Protein AF-R7Y0Q1-F1 (afdb_monomer_lite)

Foldseek 3Di:
DQEAADFDPPDDPPDPDDLVRGPQVQAQFKKKWKQPCVVDPPDGDIDIDDRDGSVVLVVVQVVCCVVCVPMRIYIGHDDDDPDDPVVVVVVVVVVVD

Radius of gyration: 15.54 Å; chains: 1; bounding box: 32×30×42 Å

Structure (mmCIF, N/CA/C/O backbone):
data_AF-R7Y0Q1-F1
#
_entry.id   AF-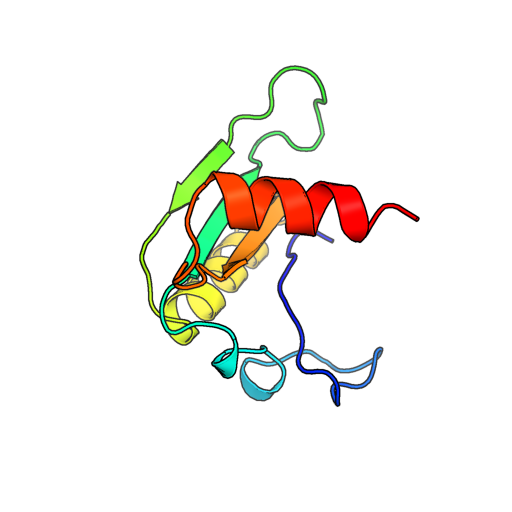R7Y0Q1-F1
#
loop_
_atom_site.group_PDB
_atom_site.id
_atom_site.type_symbol
_atom_site.label_atom_id
_atom_site.label_alt_id
_atom_site.label_comp_id
_atom_site.label_asym_id
_atom_site.label_entity_id
_atom_site.label_seq_id
_atom_site.pdbx_PDB_ins_code
_atom_site.Cartn_x
_atom_site.Cartn_y
_atom_site.Cartn_z
_atom_site.occupancy
_atom_site.B_iso_or_equiv
_atom_site.auth_seq_id
_atom_site.auth_comp_id
_atom_site.auth_asym_id
_atom_site.auth_atom_id
_atom_site.pdbx_PDB_model_num
ATOM 1 N N . MET A 1 1 ? 13.314 -7.763 -5.537 1.00 64.50 1 MET A N 1
ATOM 2 C CA . MET A 1 1 ? 11.887 -7.688 -5.891 1.00 64.50 1 MET A CA 1
ATOM 3 C C . MET A 1 1 ? 11.560 -6.215 -6.030 1.00 64.50 1 MET A C 1
ATOM 5 O O . MET A 1 1 ? 11.716 -5.517 -5.040 1.00 64.50 1 MET A O 1
ATOM 9 N N . PRO A 1 2 ? 11.234 -5.735 -7.236 1.00 86.50 2 PRO A N 1
ATOM 10 C CA . PRO A 1 2 ? 10.870 -4.336 -7.470 1.00 86.50 2 PRO A CA 1
ATOM 11 C C . PRO A 1 2 ? 9.443 -4.000 -7.019 1.00 86.50 2 PRO A C 1
ATOM 13 O O . PRO A 1 2 ? 9.082 -2.834 -6.973 1.00 86.50 2 PRO A O 1
ATOM 16 N N . LEU A 1 3 ? 8.633 -4.996 -6.658 1.00 91.19 3 LEU A N 1
ATOM 17 C CA . LEU A 1 3 ? 7.270 -4.808 -6.184 1.00 91.19 3 LEU A CA 1
ATOM 18 C C . LEU A 1 3 ? 7.039 -5.612 -4.895 1.00 91.19 3 LEU A C 1
ATOM 20 O O . LEU A 1 3 ? 7.434 -6.774 -4.808 1.00 91.19 3 LEU A O 1
ATOM 24 N N . ILE A 1 4 ? 6.433 -4.971 -3.894 1.00 92.81 4 ILE A N 1
ATOM 25 C CA . ILE A 1 4 ? 6.151 -5.501 -2.556 1.00 92.81 4 ILE A CA 1
ATOM 26 C C . ILE A 1 4 ? 4.682 -5.212 -2.234 1.00 92.81 4 ILE A C 1
ATOM 28 O O . ILE A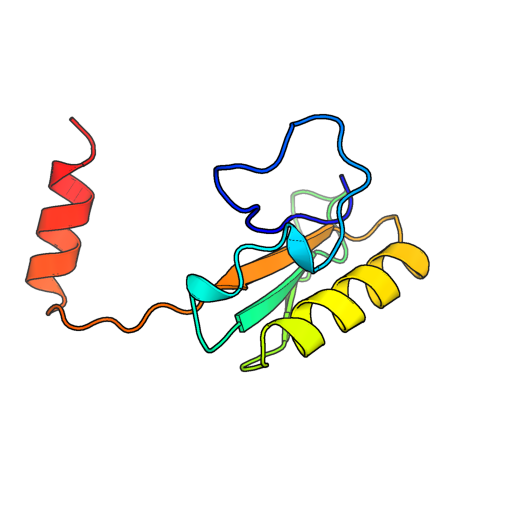 1 4 ? 4.240 -4.065 -2.308 1.00 92.81 4 ILE A O 1
ATOM 32 N N . TYR A 1 5 ? 3.909 -6.229 -1.864 1.00 92.81 5 TYR A N 1
ATOM 33 C CA . TYR A 1 5 ? 2.508 -6.065 -1.473 1.00 92.81 5 TYR A CA 1
ATOM 34 C C . TYR A 1 5 ? 2.036 -7.201 -0.552 1.00 92.81 5 TYR A C 1
ATOM 36 O O . TYR A 1 5 ? 2.611 -8.290 -0.589 1.00 92.81 5 TYR A O 1
ATOM 44 N N . PRO A 1 6 ? 0.994 -6.971 0.269 1.00 90.94 6 PRO A N 1
ATOM 45 C CA . PRO A 1 6 ? 0.344 -8.019 1.047 1.00 90.94 6 PRO A CA 1
ATOM 46 C C . PRO A 1 6 ? -0.303 -9.083 0.162 1.00 90.94 6 PRO A C 1
ATOM 48 O O . PRO A 1 6 ? -1.029 -8.760 -0.780 1.00 90.94 6 PRO A O 1
ATOM 51 N N . VAL A 1 7 ? -0.075 -10.344 0.510 1.00 90.06 7 VAL A N 1
ATOM 52 C CA . VAL A 1 7 ? -0.637 -11.516 -0.168 1.00 90.06 7 VAL A CA 1
ATOM 53 C C . VAL A 1 7 ? -1.625 -12.194 0.778 1.00 90.06 7 VAL A C 1
ATOM 55 O O . VAL A 1 7 ? -1.400 -12.209 1.990 1.00 90.06 7 VAL A O 1
ATOM 58 N N . ALA A 1 8 ? -2.720 -12.732 0.247 1.00 85.06 8 ALA A N 1
ATOM 59 C CA . ALA A 1 8 ? -3.700 -13.465 1.039 1.00 85.06 8 ALA A CA 1
ATOM 60 C C . ALA A 1 8 ? -3.062 -14.718 1.666 1.00 85.06 8 ALA A C 1
ATOM 62 O O . ALA A 1 8 ? -2.234 -15.370 1.028 1.00 85.06 8 ALA A O 1
ATOM 63 N N . GLU A 1 9 ? -3.468 -15.073 2.891 1.00 82.44 9 GLU A N 1
ATOM 64 C CA . GLU A 1 9 ? -2.848 -16.152 3.687 1.00 82.44 9 GLU A CA 1
ATOM 65 C C . GLU A 1 9 ? -2.844 -17.521 2.984 1.00 82.44 9 GLU A C 1
ATOM 67 O O . GLU A 1 9 ? -1.948 -18.332 3.209 1.00 82.44 9 GLU A O 1
ATOM 72 N N . ASP A 1 10 ? -3.826 -17.776 2.119 1.00 80.75 10 ASP A N 1
ATOM 73 C CA . ASP A 1 10 ? -3.972 -19.034 1.380 1.00 80.75 10 ASP A CA 1
ATOM 74 C C . ASP A 1 10 ? -3.229 -19.048 0.025 1.00 80.75 10 ASP A C 1
ATOM 76 O O . ASP A 1 10 ? -3.342 -20.018 -0.734 1.00 80.75 10 ASP A O 1
ATOM 80 N N . THR A 1 11 ? -2.470 -17.996 -0.300 1.00 78.94 11 THR A N 1
ATOM 81 C CA . THR A 1 11 ? -1.733 -17.902 -1.569 1.00 78.94 11 THR A CA 1
ATOM 82 C C . THR A 1 11 ? -0.481 -18.784 -1.528 1.00 78.94 11 THR A C 1
ATOM 84 O O . THR A 1 11 ? 0.354 -18.616 -0.639 1.00 78.94 11 THR A O 1
ATOM 87 N N . PRO A 1 12 ? -0.293 -19.720 -2.476 1.00 78.19 12 PRO A N 1
ATOM 88 C CA . PRO A 1 12 ? 0.915 -20.536 -2.525 1.00 78.19 12 PRO A CA 1
ATOM 89 C C . PRO A 1 12 ? 2.145 -19.718 -2.957 1.00 78.19 12 PRO A C 1
ATOM 91 O O . PRO A 1 12 ? 2.068 -18.931 -3.895 1.00 78.19 12 PRO A O 1
ATOM 94 N N . ASP A 1 13 ? 3.299 -19.984 -2.333 1.00 71.75 13 ASP A N 1
ATOM 95 C CA . ASP A 1 13 ? 4.556 -19.226 -2.515 1.00 71.75 13 ASP A CA 1
ATOM 96 C C . ASP A 1 13 ? 5.073 -19.139 -3.971 1.00 71.75 13 ASP A C 1
ATOM 98 O O . ASP A 1 13 ? 5.768 -18.188 -4.321 1.00 71.75 13 ASP A O 1
ATOM 102 N N . ASP A 1 14 ? 4.758 -20.125 -4.821 1.00 64.94 14 ASP A N 1
ATOM 103 C CA . ASP A 1 14 ? 5.206 -20.213 -6.225 1.00 64.94 14 ASP A CA 1
ATOM 104 C C . ASP A 1 14 ? 4.111 -19.805 -7.243 1.00 64.94 14 ASP A C 1
ATOM 106 O O . ASP A 1 14 ? 4.172 -20.191 -8.415 1.00 64.94 14 ASP A O 1
ATOM 110 N N . ALA A 1 15 ? 3.060 -19.097 -6.817 1.00 69.94 15 ALA A N 1
ATOM 111 C CA . ALA A 1 15 ? 2.015 -18.625 -7.726 1.00 69.94 15 ALA A CA 1
ATOM 112 C C . ALA A 1 15 ? 2.521 -17.505 -8.652 1.00 69.94 15 ALA A C 1
ATOM 114 O O . ALA A 1 15 ? 3.238 -16.603 -8.223 1.00 69.94 15 ALA A O 1
ATOM 115 N N . ASP A 1 16 ? 2.081 -17.517 -9.917 1.00 80.44 16 ASP A N 1
ATOM 116 C CA . ASP A 1 16 ? 2.073 -16.298 -10.732 1.00 80.44 16 ASP A CA 1
ATOM 117 C C . ASP A 1 16 ? 1.019 -15.366 -10.123 1.00 80.44 16 ASP A C 1
ATOM 119 O O . ASP A 1 16 ? -0.175 -15.539 -10.372 1.00 80.44 16 ASP A O 1
ATOM 123 N N . THR A 1 17 ? 1.450 -14.438 -9.271 1.00 80.62 17 THR A N 1
ATOM 124 C CA . THR A 1 17 ? 0.529 -13.656 -8.447 1.00 80.62 17 THR A CA 1
ATOM 125 C C . THR A 1 17 ? -0.387 -12.770 -9.284 1.00 80.62 17 THR A C 1
ATOM 127 O O . THR A 1 17 ? 0.042 -12.050 -10.190 1.00 80.62 17 THR A O 1
ATOM 130 N N . THR A 1 18 ? -1.669 -12.789 -8.944 1.00 90.19 18 THR A N 1
ATOM 131 C CA . THR A 1 18 ? -2.724 -11.985 -9.557 1.00 90.19 18 THR A CA 1
ATOM 132 C C . THR A 1 18 ? -3.419 -11.123 -8.508 1.00 90.19 18 THR A C 1
ATOM 134 O O . THR A 1 18 ? -3.176 -11.253 -7.312 1.00 90.19 18 THR A O 1
ATOM 137 N N . PHE A 1 19 ? -4.334 -10.251 -8.943 1.00 92.12 19 PHE A N 1
ATOM 138 C CA . PHE A 1 19 ? -5.140 -9.483 -7.994 1.00 92.12 19 PHE A CA 1
ATOM 139 C C . PHE A 1 19 ? -6.003 -10.377 -7.085 1.00 92.12 19 PHE A C 1
ATOM 141 O O . PHE A 1 19 ? -6.349 -9.956 -5.993 1.00 92.12 19 PHE A O 1
ATOM 148 N N . GLU A 1 20 ? -6.339 -11.606 -7.495 1.00 90.50 20 GLU A N 1
ATOM 149 C CA . GLU A 1 20 ? -7.103 -12.541 -6.651 1.00 90.50 20 GLU A CA 1
ATOM 150 C C . GLU A 1 20 ? -6.302 -13.015 -5.427 1.00 90.50 20 GLU A C 1
ATOM 152 O O . GLU A 1 20 ? -6.888 -13.415 -4.425 1.00 90.50 20 GLU A O 1
ATOM 157 N N . ASP A 1 21 ? -4.974 -12.936 -5.506 1.00 89.81 21 ASP A N 1
ATOM 158 C CA . ASP A 1 21 ? -4.043 -13.283 -4.433 1.00 89.81 21 ASP A CA 1
ATOM 159 C C . ASP A 1 21 ? -3.696 -12.065 -3.555 1.00 89.81 21 ASP A C 1
ATOM 161 O O . ASP A 1 21 ? -3.062 -12.191 -2.506 1.00 89.81 21 ASP A O 1
ATOM 165 N N . PHE A 1 22 ? -4.090 -10.861 -3.976 1.00 92.31 22 PHE A N 1
ATOM 166 C CA . PHE A 1 22 ? -3.892 -9.638 -3.209 1.00 92.31 22 PHE A CA 1
ATOM 167 C C . PHE A 1 22 ? -4.860 -9.602 -2.025 1.00 92.31 22 PHE A C 1
ATOM 169 O O . PHE A 1 22 ? -6.059 -9.809 -2.198 1.00 92.31 22 PHE A O 1
ATOM 176 N N . ALA A 1 23 ? -4.355 -9.296 -0.827 1.00 93.38 23 ALA A N 1
ATOM 177 C CA . ALA A 1 23 ? -5.169 -9.215 0.390 1.00 93.38 23 ALA A CA 1
ATOM 178 C C . ALA A 1 23 ? -6.018 -7.924 0.436 1.00 93.38 23 ALA A C 1
ATOM 180 O O . ALA A 1 23 ? -5.849 -7.069 1.309 1.00 93.38 23 ALA A O 1
ATOM 181 N N . ASP A 1 24 ? -6.902 -7.736 -0.547 1.00 92.62 24 ASP A N 1
ATOM 182 C CA . ASP A 1 24 ? -7.696 -6.519 -0.732 1.00 92.62 24 ASP A CA 1
ATOM 183 C C . ASP A 1 24 ? -8.703 -6.271 0.403 1.00 92.62 24 ASP A C 1
ATOM 185 O O . ASP A 1 24 ? -9.115 -5.134 0.644 1.00 92.62 24 ASP A O 1
ATOM 189 N N . ASP A 1 25 ? -9.054 -7.319 1.144 1.00 91.88 25 ASP A N 1
ATOM 190 C CA . ASP A 1 25 ? -9.958 -7.283 2.286 1.00 91.88 25 ASP A CA 1
ATOM 191 C C . ASP A 1 25 ? -9.349 -6.610 3.527 1.00 91.88 25 ASP A C 1
ATOM 193 O O . ASP A 1 25 ? -10.093 -6.093 4.367 1.00 91.88 25 ASP A O 1
ATOM 197 N N . TRP A 1 26 ? -8.015 -6.534 3.622 1.00 91.62 26 TRP A N 1
ATOM 198 C CA . TRP A 1 26 ? -7.317 -5.920 4.758 1.00 91.62 26 TRP A CA 1
ATOM 199 C C . TRP A 1 26 ? -7.628 -4.433 4.907 1.00 91.62 26 TRP A C 1
ATOM 201 O O . TRP A 1 26 ? -7.658 -3.900 6.019 1.00 91.62 26 TRP A O 1
ATOM 211 N N . SER A 1 27 ? -7.863 -3.734 3.795 1.00 92.81 27 SER A N 1
ATOM 212 C CA . SER A 1 27 ? -8.239 -2.330 3.838 1.00 92.81 27 SER A CA 1
ATOM 213 C C . SER A 1 27 ? -9.086 -1.900 2.650 1.00 92.81 27 SER A C 1
ATOM 215 O O . SER A 1 27 ? -8.908 -2.316 1.515 1.00 92.81 27 SER A O 1
ATOM 217 N N . GLN A 1 28 ? -9.976 -0.944 2.900 1.00 92.25 28 GLN A N 1
ATOM 218 C CA . GLN A 1 28 ? -10.697 -0.241 1.840 1.00 92.25 28 GLN A CA 1
ATOM 219 C C . GLN A 1 28 ? -9.853 0.864 1.181 1.00 92.25 28 GLN A C 1
ATOM 221 O O . GLN A 1 28 ? -10.255 1.417 0.158 1.00 92.25 28 GLN A O 1
ATOM 226 N N . THR A 1 29 ? -8.715 1.232 1.779 1.00 95.94 29 THR A N 1
ATOM 227 C CA . THR A 1 29 ? -7.893 2.374 1.369 1.00 95.94 29 THR A CA 1
ATOM 228 C C . THR A 1 29 ? -6.409 2.029 1.391 1.00 95.94 29 THR A C 1
ATOM 230 O O . THR A 1 29 ? -5.900 1.496 2.371 1.00 95.94 29 THR A O 1
ATOM 233 N N . TRP A 1 30 ? -5.697 2.394 0.331 1.00 97.19 30 TRP A N 1
ATOM 234 C CA . TRP A 1 30 ? -4.317 1.971 0.108 1.00 97.19 30 TRP A CA 1
ATOM 235 C C . TRP A 1 30 ? -3.410 3.149 -0.248 1.00 97.19 30 TRP A C 1
ATOM 237 O O . TRP A 1 30 ? -3.866 4.173 -0.773 1.00 97.19 30 TRP A O 1
ATOM 247 N N . VAL A 1 31 ? -2.118 2.986 0.033 1.00 97.62 31 VAL A N 1
ATOM 248 C CA . VAL A 1 31 ? -1.031 3.874 -0.397 1.00 97.62 31 VAL A CA 1
ATOM 249 C C . VAL A 1 31 ? -0.045 3.069 -1.228 1.00 97.62 31 VAL A C 1
ATOM 251 O O . VAL A 1 31 ? 0.267 1.931 -0.894 1.00 97.62 31 VAL A O 1
ATOM 254 N N . ILE A 1 32 ? 0.464 3.676 -2.293 1.00 97.56 32 ILE A N 1
ATOM 255 C CA . ILE A 1 32 ? 1.615 3.177 -3.040 1.00 97.56 32 ILE A CA 1
ATOM 256 C C . ILE A 1 32 ? 2.814 4.032 -2.642 1.00 97.56 32 ILE A C 1
ATOM 258 O O . ILE A 1 32 ? 2.775 5.255 -2.793 1.00 97.56 32 ILE A O 1
ATOM 262 N N . GLU A 1 33 ? 3.865 3.409 -2.133 1.00 96.88 33 GLU A N 1
ATOM 263 C CA . GLU A 1 33 ? 5.161 4.035 -1.894 1.00 96.88 33 GLU A CA 1
ATOM 264 C C . GLU A 1 33 ? 6.135 3.601 -2.988 1.00 96.88 33 GLU A C 1
ATOM 266 O O . GLU A 1 33 ? 6.190 2.431 -3.346 1.00 96.88 33 GLU A O 1
ATOM 271 N N . ILE A 1 34 ? 6.869 4.552 -3.556 1.00 95.50 34 ILE A N 1
ATOM 272 C CA . ILE A 1 34 ? 7.838 4.309 -4.622 1.00 95.50 34 ILE A CA 1
ATOM 273 C C . ILE A 1 34 ? 9.179 4.836 -4.145 1.00 95.50 34 ILE A C 1
ATOM 275 O O . ILE A 1 34 ? 9.331 6.044 -3.970 1.00 95.50 34 ILE A O 1
ATOM 279 N N . ASP A 1 35 ? 10.129 3.934 -3.970 1.00 93.94 35 ASP A N 1
ATOM 280 C CA . ASP A 1 35 ? 11.536 4.236 -3.776 1.00 93.94 35 ASP A CA 1
ATOM 281 C C . ASP A 1 35 ? 12.209 4.325 -5.152 1.00 93.94 35 ASP A C 1
ATOM 283 O O . ASP A 1 35 ? 12.338 3.333 -5.884 1.00 93.94 35 ASP A O 1
ATOM 287 N N . THR A 1 36 ? 12.561 5.553 -5.539 1.00 90.88 36 THR A N 1
ATOM 288 C CA . THR A 1 36 ? 13.122 5.846 -6.864 1.00 90.88 36 THR A CA 1
ATOM 289 C C . THR A 1 36 ? 14.644 5.729 -6.929 1.00 90.88 36 THR A C 1
ATOM 291 O O . THR A 1 36 ? 15.182 5.716 -8.041 1.00 90.88 36 THR A O 1
ATOM 294 N N . ASP A 1 37 ? 15.312 5.597 -5.777 1.00 86.00 37 ASP A N 1
ATOM 295 C CA . ASP A 1 37 ? 16.772 5.507 -5.652 1.00 86.00 37 ASP A CA 1
ATOM 296 C C . ASP A 1 37 ? 17.192 4.396 -4.674 1.00 86.00 37 ASP A C 1
ATOM 298 O O . ASP A 1 37 ? 18.100 4.542 -3.859 1.00 86.00 37 ASP A O 1
ATOM 302 N N . HIS A 1 38 ? 16.523 3.243 -4.778 1.00 80.00 38 HIS A N 1
ATOM 303 C CA . HIS A 1 38 ? 16.738 2.089 -3.899 1.00 80.00 38 HIS A CA 1
ATOM 304 C C . HIS A 1 38 ? 18.192 1.585 -3.874 1.00 80.00 38 HIS A C 1
ATOM 306 O O . HIS A 1 38 ? 18.625 0.926 -2.931 1.00 80.00 38 HIS A O 1
ATOM 312 N N . GLU A 1 39 ? 18.962 1.866 -4.926 1.00 77.69 39 GLU A N 1
ATOM 313 C CA . GLU A 1 39 ? 20.363 1.460 -5.022 1.00 77.69 39 GLU A CA 1
ATOM 314 C C . GLU A 1 39 ? 21.303 2.359 -4.200 1.00 77.69 39 GLU A C 1
ATOM 316 O O . GLU A 1 39 ? 22.484 2.023 -4.064 1.00 77.69 39 GLU A O 1
ATOM 321 N N . HIS A 1 40 ? 20.846 3.513 -3.699 1.00 74.69 40 HIS A N 1
ATOM 322 C CA . HIS A 1 40 ? 21.660 4.488 -2.969 1.00 74.69 40 HIS A CA 1
ATOM 323 C C . HIS A 1 40 ? 21.058 4.740 -1.578 1.00 74.69 40 HIS A C 1
ATOM 325 O O . HIS A 1 40 ? 20.142 5.535 -1.392 1.00 74.69 40 HIS A O 1
ATOM 331 N N . GLU A 1 41 ? 21.622 4.061 -0.573 1.00 63.00 41 GLU A N 1
ATOM 332 C CA . GLU A 1 41 ? 21.115 4.008 0.811 1.00 63.00 41 GLU A CA 1
ATOM 333 C C . GLU A 1 41 ? 21.017 5.379 1.522 1.00 63.00 41 GLU A C 1
ATOM 335 O O . GLU A 1 41 ? 20.352 5.486 2.552 1.00 63.00 41 GLU A O 1
ATOM 340 N N . ASP A 1 42 ? 21.656 6.429 0.993 1.00 62.38 42 ASP A N 1
ATOM 341 C CA . ASP A 1 42 ? 21.797 7.731 1.658 1.00 62.38 42 ASP A CA 1
ATOM 342 C C . ASP A 1 42 ? 20.790 8.812 1.193 1.00 62.38 42 ASP A C 1
ATOM 344 O O . ASP A 1 42 ? 20.604 9.802 1.904 1.00 62.38 42 ASP A O 1
ATOM 348 N N . GLU A 1 43 ? 20.116 8.648 0.045 1.00 58.75 43 GLU A N 1
ATOM 349 C CA . GLU A 1 43 ? 19.199 9.655 -0.534 1.00 58.75 43 GLU A CA 1
ATOM 350 C C . GLU A 1 43 ? 17.989 9.002 -1.239 1.00 58.75 43 GLU A C 1
ATOM 352 O O . GLU A 1 43 ? 17.688 9.284 -2.393 1.00 58.75 43 GLU A O 1
ATOM 357 N N . GLY A 1 44 ? 17.259 8.126 -0.542 1.00 60.12 44 GLY A N 1
ATOM 358 C CA . GLY A 1 44 ? 16.023 7.548 -1.081 1.00 60.12 44 GLY A CA 1
ATOM 359 C C . GLY A 1 44 ? 14.939 8.615 -1.300 1.00 60.12 44 GLY A C 1
ATOM 360 O O . GLY A 1 44 ? 14.313 9.084 -0.344 1.00 60.12 44 GLY A O 1
ATOM 361 N N . ASP A 1 45 ? 14.699 9.001 -2.554 1.00 84.00 45 ASP A N 1
ATOM 362 C CA . ASP A 1 45 ? 13.569 9.848 -2.938 1.00 84.00 45 ASP A CA 1
ATOM 363 C C . ASP A 1 45 ? 12.291 8.995 -2.994 1.00 84.00 45 ASP A C 1
ATOM 365 O O . ASP A 1 45 ? 12.033 8.268 -3.963 1.00 84.00 45 ASP A O 1
ATOM 369 N N . TYR A 1 46 ? 11.480 9.103 -1.937 1.00 90.56 46 TYR A N 1
ATOM 370 C CA . TYR A 1 46 ? 10.199 8.406 -1.817 1.00 90.56 46 TYR A CA 1
ATOM 371 C C . TYR A 1 46 ? 9.041 9.238 -2.367 1.00 90.56 46 TYR A C 1
ATOM 373 O O . TYR A 1 46 ? 8.795 10.370 -1.937 1.00 90.56 46 TYR A O 1
ATOM 381 N N . VAL A 1 47 ? 8.238 8.631 -3.240 1.00 94.19 47 VAL A N 1
ATOM 382 C CA . VAL A 1 47 ? 6.951 9.180 -3.681 1.00 94.19 47 VAL A CA 1
ATOM 383 C C . VAL A 1 47 ? 5.822 8.349 -3.084 1.00 94.19 47 VAL A C 1
ATOM 385 O O . VAL A 1 47 ? 5.778 7.139 -3.264 1.00 94.19 47 VAL A O 1
ATOM 388 N N . ARG A 1 48 ? 4.880 9.002 -2.393 1.00 95.62 48 ARG A N 1
ATOM 389 C CA . ARG A 1 48 ? 3.692 8.353 -1.818 1.00 95.62 48 ARG A CA 1
ATOM 390 C C . ARG A 1 48 ? 2.437 8.802 -2.548 1.00 95.62 48 ARG A C 1
ATOM 392 O O . ARG A 1 48 ? 2.158 9.999 -2.624 1.00 95.62 48 ARG A O 1
ATOM 399 N N . LEU A 1 49 ? 1.681 7.844 -3.070 1.00 96.00 49 LEU A N 1
ATOM 400 C CA . LEU A 1 49 ? 0.446 8.061 -3.814 1.00 96.00 49 LEU A CA 1
ATOM 401 C C . LEU A 1 49 ? -0.717 7.415 -3.067 1.00 96.00 49 LEU A C 1
ATOM 403 O O . LEU A 1 49 ? -0.668 6.239 -2.727 1.00 96.00 49 LEU A O 1
ATOM 407 N N . GLY A 1 50 ? -1.776 8.176 -2.823 1.00 94.56 50 GLY A N 1
ATOM 408 C CA . GLY A 1 50 ? -2.949 7.696 -2.107 1.00 94.56 50 GLY A CA 1
ATOM 409 C C . GLY A 1 50 ? -3.728 8.849 -1.477 1.00 94.56 50 GLY A C 1
ATOM 410 O O . GLY A 1 50 ? -3.288 10.001 -1.548 1.00 94.56 50 GLY A O 1
ATOM 411 N N . PRO A 1 51 ? -4.876 8.567 -0.850 1.00 96.00 51 PRO A N 1
ATOM 412 C CA . PRO A 1 51 ? -5.538 7.262 -0.773 1.00 96.00 51 PRO A CA 1
ATOM 413 C C . PRO A 1 51 ? -6.109 6.785 -2.122 1.00 96.00 51 PRO A C 1
ATOM 415 O O . PRO A 1 51 ? -6.665 7.584 -2.875 1.00 96.00 51 PRO A O 1
ATOM 418 N N . VAL A 1 52 ? -6.002 5.486 -2.412 1.00 97.31 52 VAL A N 1
ATOM 419 C CA . VAL A 1 52 ? -6.606 4.820 -3.586 1.00 97.31 52 VAL A CA 1
ATOM 420 C C . VAL A 1 52 ? -7.305 3.514 -3.184 1.00 97.31 52 VAL A C 1
ATOM 422 O O . VAL A 1 52 ? -7.104 3.016 -2.077 1.00 97.31 52 VAL A O 1
ATOM 425 N N . GLY A 1 53 ? -8.146 2.965 -4.066 1.00 97.19 53 GLY A N 1
ATOM 426 C CA . GLY A 1 53 ? -8.736 1.634 -3.873 1.00 97.19 53 GLY A CA 1
ATOM 427 C C . GLY A 1 53 ? -7.756 0.504 -4.215 1.00 97.19 53 GLY A C 1
ATOM 428 O O . GLY A 1 53 ? -6.826 0.720 -4.990 1.00 97.19 53 GLY A O 1
ATOM 429 N N . ALA A 1 54 ? -8.004 -0.699 -3.690 1.00 96.50 54 ALA A N 1
ATOM 430 C CA . ALA A 1 54 ? -7.161 -1.889 -3.860 1.00 96.50 54 ALA A CA 1
ATOM 431 C C . ALA A 1 54 ? -6.784 -2.178 -5.323 1.00 96.50 54 ALA A C 1
ATOM 433 O O . ALA A 1 54 ? -5.606 -2.177 -5.672 1.00 96.50 54 ALA A O 1
ATOM 434 N N . GLN A 1 55 ? -7.785 -2.335 -6.198 1.00 96.50 55 GLN A N 1
ATOM 435 C CA . GLN A 1 55 ? -7.565 -2.608 -7.625 1.00 96.50 55 GLN A CA 1
ATOM 436 C C . GLN A 1 55 ? -6.717 -1.520 -8.292 1.00 96.50 55 GLN A C 1
ATOM 438 O O . GLN A 1 55 ? -5.815 -1.807 -9.068 1.00 96.50 55 GLN A O 1
ATOM 443 N N . GLN A 1 56 ? -6.979 -0.253 -7.961 1.00 97.50 56 GLN A N 1
ATOM 444 C CA . GLN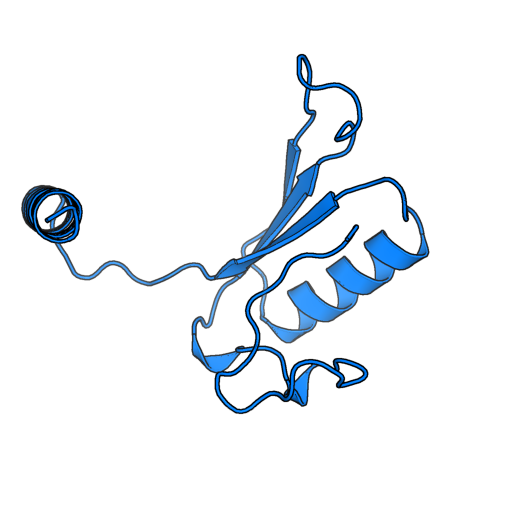 A 1 56 ? -6.222 0.862 -8.520 1.00 97.50 56 GLN A CA 1
ATOM 445 C C . GLN A 1 56 ? -4.765 0.852 -8.041 1.00 97.50 56 GLN A C 1
ATOM 447 O O . GLN A 1 56 ? -3.875 1.179 -8.824 1.00 97.50 56 GLN A O 1
ATOM 452 N N . ALA A 1 57 ? -4.525 0.501 -6.774 1.00 97.44 57 ALA A N 1
ATOM 453 C CA . ALA A 1 57 ? -3.179 0.354 -6.236 1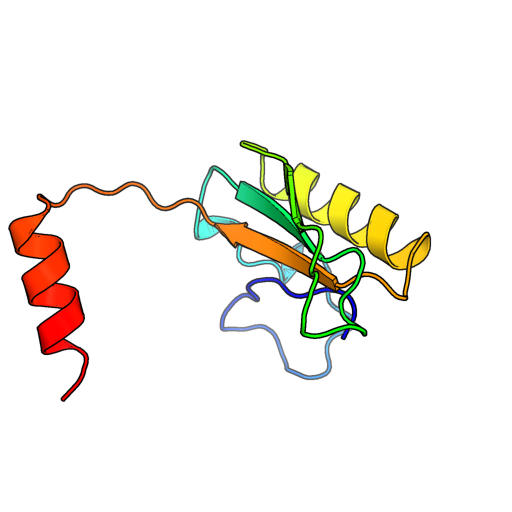.00 97.44 57 ALA A CA 1
ATOM 454 C C . ALA A 1 57 ? -2.416 -0.761 -6.957 1.00 97.44 57 ALA A C 1
ATOM 456 O O . ALA A 1 57 ? -1.305 -0.528 -7.426 1.00 97.44 57 ALA A O 1
ATOM 457 N N . TRP A 1 58 ? -3.051 -1.928 -7.099 1.00 96.88 58 TRP A N 1
ATOM 458 C CA . TRP A 1 58 ? -2.509 -3.083 -7.806 1.00 96.88 58 TRP A CA 1
ATOM 459 C C . TRP A 1 58 ? -2.132 -2.755 -9.250 1.00 96.88 58 TRP A C 1
ATOM 461 O O . TRP A 1 58 ? -0.974 -2.929 -9.636 1.00 96.88 58 TRP A O 1
ATOM 471 N N . ASP A 1 59 ? -3.089 -2.240 -10.027 1.00 97.12 59 ASP A N 1
ATOM 472 C CA . ASP A 1 59 ? -2.908 -1.962 -11.452 1.00 97.12 59 ASP A CA 1
ATOM 473 C C . ASP A 1 59 ? -1.780 -0.941 -11.673 1.00 97.12 59 ASP A C 1
ATOM 475 O O . ASP A 1 59 ? -0.904 -1.142 -12.515 1.00 97.12 59 ASP A O 1
ATOM 479 N N . LEU A 1 60 ? -1.766 0.144 -10.887 1.00 97.12 60 LEU A N 1
ATOM 480 C CA . LEU A 1 60 ? -0.761 1.198 -11.020 1.00 97.12 60 LEU A CA 1
ATOM 481 C C . LEU A 1 60 ? 0.632 0.722 -10.591 1.00 97.12 60 LEU A C 1
ATOM 483 O O . LEU A 1 60 ? 1.613 1.064 -11.248 1.00 97.12 60 LEU A O 1
ATOM 487 N N . ALA A 1 61 ? 0.737 -0.053 -9.512 1.00 96.00 61 ALA A N 1
ATOM 488 C CA . ALA A 1 61 ? 2.018 -0.559 -9.034 1.00 96.00 61 ALA A CA 1
ATOM 489 C C . ALA A 1 61 ? 2.672 -1.507 -10.051 1.00 96.00 61 ALA A C 1
ATOM 491 O O . ALA A 1 61 ? 3.851 -1.336 -10.359 1.00 96.00 61 ALA A O 1
ATOM 492 N N . HIS A 1 62 ? 1.898 -2.424 -10.641 1.00 94.94 62 HIS A N 1
ATOM 493 C CA . HIS A 1 62 ? 2.380 -3.314 -11.703 1.00 94.94 62 HIS A CA 1
ATOM 494 C C . HIS A 1 62 ? 2.747 -2.545 -12.979 1.00 94.94 62 HIS A C 1
ATOM 496 O O . HIS A 1 62 ? 3.754 -2.840 -13.617 1.00 94.94 62 HIS A O 1
ATOM 502 N N . GLU A 1 63 ? 1.982 -1.511 -13.346 1.00 96.31 63 GLU A N 1
ATOM 503 C CA . GLU A 1 63 ? 2.332 -0.659 -14.489 1.00 96.31 63 GLU A CA 1
ATOM 504 C C . GLU A 1 63 ? 3.651 0.106 -14.261 1.00 96.31 63 GLU A C 1
ATOM 506 O O . GLU A 1 63 ? 4.423 0.321 -15.201 1.00 96.31 63 GLU A O 1
ATOM 511 N N . ILE A 1 64 ? 3.919 0.543 -13.026 1.00 95.31 64 ILE A N 1
ATOM 512 C CA . ILE A 1 64 ? 5.173 1.214 -12.663 1.00 95.31 64 ILE A CA 1
ATOM 513 C C . ILE A 1 64 ? 6.330 0.221 -12.670 1.00 95.31 64 ILE A C 1
ATOM 515 O O . ILE A 1 64 ? 7.364 0.541 -13.252 1.00 95.31 64 ILE A O 1
ATOM 519 N N . GLU A 1 65 ? 6.153 -0.959 -12.078 1.00 94.00 65 GLU A N 1
ATOM 520 C CA . GLU A 1 65 ? 7.159 -2.022 -12.045 1.00 94.00 65 GLU A CA 1
ATOM 521 C C . GLU A 1 65 ? 7.600 -2.425 -13.464 1.00 94.00 65 GLU A C 1
ATOM 523 O O . GLU A 1 65 ? 8.795 -2.388 -13.764 1.00 94.00 65 GLU A O 1
ATOM 528 N N . ASP A 1 66 ? 6.652 -2.668 -14.378 1.00 93.81 66 ASP A N 1
ATOM 529 C CA . ASP A 1 66 ? 6.939 -2.981 -15.788 1.00 93.81 66 ASP A CA 1
ATOM 530 C C . ASP A 1 66 ? 7.748 -1.864 -16.477 1.00 93.81 66 ASP A C 1
ATOM 532 O O . ASP A 1 66 ? 8.708 -2.107 -17.217 1.00 93.81 66 ASP A O 1
ATOM 536 N N . LYS A 1 67 ? 7.410 -0.598 -16.203 1.00 95.81 67 LYS A N 1
ATOM 537 C CA . LYS A 1 67 ? 8.063 0.565 -16.827 1.00 95.81 67 LYS A CA 1
ATOM 538 C C . LYS A 1 67 ? 9.387 0.950 -16.178 1.00 95.81 67 LYS A C 1
ATOM 540 O O . LYS A 1 67 ? 10.210 1.608 -16.830 1.00 95.81 67 LYS A O 1
ATOM 545 N N . ARG A 1 68 ? 9.568 0.660 -14.894 1.00 94.38 68 ARG A N 1
ATOM 546 C CA . ARG A 1 68 ? 10.701 1.070 -14.054 1.00 94.38 68 ARG A CA 1
ATOM 547 C C . ARG A 1 68 ? 11.093 -0.087 -13.130 1.00 94.38 68 ARG A C 1
ATOM 549 O O . ARG A 1 68 ? 10.959 0.031 -11.918 1.00 94.38 68 ARG A O 1
ATOM 556 N N . PRO A 1 69 ? 11.680 -1.161 -13.682 1.00 91.19 69 PRO A N 1
ATOM 557 C CA . PRO A 1 69 ? 12.025 -2.356 -12.910 1.00 91.19 69 PRO A CA 1
ATOM 558 C C . PRO A 1 69 ? 13.166 -2.140 -11.902 1.00 91.19 69 PRO A C 1
ATOM 560 O O . PRO A 1 69 ? 13.484 -3.045 -11.138 1.00 91.19 69 PRO A O 1
ATOM 563 N N . SER A 1 70 ? 13.826 -0.976 -11.925 1.00 89.75 70 SER A N 1
ATOM 564 C CA . SER A 1 70 ? 14.840 -0.586 -10.939 1.00 89.75 70 SER A CA 1
ATOM 565 C C . SER A 1 70 ? 14.256 0.124 -9.716 1.00 89.75 70 SER A C 1
ATOM 567 O O . SER A 1 70 ? 14.972 0.313 -8.742 1.00 89.75 70 SER A O 1
ATOM 569 N N . TRP A 1 71 ? 13.000 0.570 -9.772 1.00 93.38 71 TRP A N 1
ATOM 570 C CA . TRP A 1 71 ? 12.333 1.199 -8.633 1.00 93.38 71 TRP A CA 1
ATOM 571 C C . TRP A 1 71 ? 11.714 0.132 -7.744 1.00 93.38 71 TRP A C 1
ATOM 573 O O . TRP A 1 71 ? 11.267 -0.902 -8.243 1.0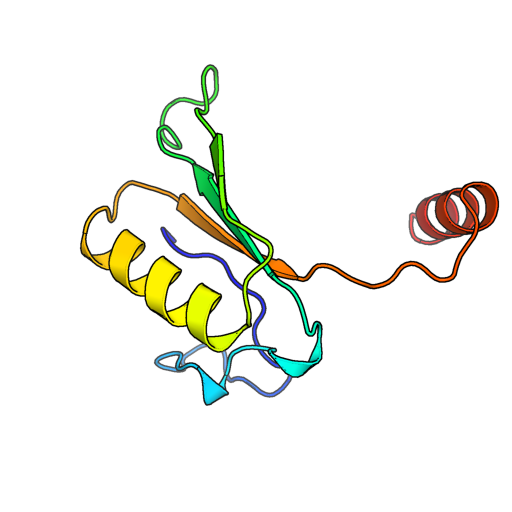0 93.38 71 TRP A O 1
ATOM 583 N N . VAL A 1 72 ? 11.671 0.396 -6.440 1.00 94.12 72 VAL A N 1
ATOM 584 C CA . VAL A 1 72 ? 10.941 -0.456 -5.500 1.00 94.12 72 VAL A CA 1
ATOM 585 C C . VAL A 1 72 ? 9.591 0.181 -5.222 1.00 94.12 72 VAL A C 1
ATOM 587 O O . VAL A 1 72 ? 9.500 1.325 -4.788 1.00 94.12 72 VAL A O 1
ATOM 590 N N . VAL A 1 73 ? 8.532 -0.560 -5.510 1.00 95.50 73 VAL A N 1
ATOM 591 C CA . VAL A 1 73 ? 7.146 -0.151 -5.332 1.00 95.50 73 VAL A CA 1
ATOM 592 C C . VAL A 1 73 ? 6.545 -0.986 -4.210 1.00 95.50 73 VAL A C 1
ATOM 594 O O . VAL A 1 73 ? 6.573 -2.210 -4.264 1.00 95.50 73 VAL A O 1
ATOM 597 N N . SER A 1 74 ? 5.970 -0.332 -3.212 1.00 96.00 74 SER A N 1
ATOM 598 C CA . SER A 1 74 ? 5.328 -0.969 -2.065 1.00 96.00 74 SER A CA 1
ATOM 599 C C . SER A 1 74 ? 3.856 -0.576 -2.012 1.00 96.00 74 SER A C 1
ATOM 601 O O . SER A 1 74 ? 3.533 0.612 -2.001 1.00 96.00 74 SER A O 1
ATOM 603 N N . ILE A 1 75 ? 2.952 -1.553 -1.955 1.00 96.88 75 ILE A N 1
ATOM 604 C CA . ILE A 1 75 ? 1.521 -1.326 -1.723 1.00 96.88 75 ILE A CA 1
ATOM 605 C C . ILE A 1 75 ? 1.234 -1.534 -0.234 1.00 96.88 75 ILE A C 1
ATOM 607 O O . ILE A 1 75 ? 1.477 -2.612 0.300 1.00 96.88 75 ILE A O 1
ATOM 611 N N . LEU A 1 76 ? 0.713 -0.509 0.440 1.00 96.38 76 LEU A N 1
ATOM 612 C CA . LEU A 1 76 ? 0.509 -0.492 1.889 1.00 96.38 76 LEU A CA 1
ATOM 613 C C . LEU A 1 76 ? -0.975 -0.268 2.235 1.00 96.38 76 LEU A C 1
ATOM 615 O O . LEU A 1 76 ? -1.568 0.707 1.751 1.00 96.38 76 LEU A O 1
ATOM 619 N N . PRO A 1 77 ? -1.589 -1.125 3.073 1.00 95.50 77 PRO A N 1
ATOM 620 C CA . PRO A 1 77 ? -2.954 -0.924 3.549 1.00 95.50 77 PRO A CA 1
ATOM 621 C C . PRO A 1 77 ? -3.013 0.221 4.567 1.00 95.50 77 PRO A C 1
ATOM 623 O O . PRO A 1 77 ? -2.152 0.343 5.438 1.00 95.50 77 PRO A O 1
ATOM 626 N N . ILE A 1 78 ? -4.059 1.047 4.501 1.00 93.94 78 ILE A N 1
ATOM 627 C CA . ILE A 1 78 ? -4.372 2.025 5.551 1.00 93.94 78 ILE A CA 1
ATOM 628 C C . ILE A 1 78 ? -5.442 1.421 6.456 1.00 93.94 78 ILE A C 1
ATOM 630 O O . ILE A 1 78 ? -6.606 1.333 6.065 1.00 93.94 78 ILE A O 1
ATOM 634 N N . PHE A 1 79 ? -5.076 1.029 7.671 1.00 89.31 79 PHE A N 1
ATOM 635 C CA . PHE A 1 79 ? -6.042 0.523 8.643 1.00 89.31 79 PHE A CA 1
ATOM 636 C C . PHE A 1 79 ? -6.776 1.665 9.346 1.00 89.31 79 PHE A C 1
ATOM 638 O O . PHE A 1 79 ? -6.197 2.709 9.659 1.00 89.31 79 PHE A O 1
ATOM 645 N N . ALA A 1 80 ? -8.067 1.461 9.607 1.00 84.12 80 ALA A N 1
ATOM 646 C CA . ALA A 1 80 ? -8.793 2.324 10.521 1.00 84.12 80 ALA A CA 1
ATOM 647 C C . ALA A 1 80 ? -8.265 2.088 11.941 1.00 84.12 80 ALA A C 1
ATOM 649 O O . ALA A 1 80 ? -8.116 0.949 12.377 1.00 84.12 80 ALA A O 1
ATOM 650 N N . VAL A 1 81 ? -7.970 3.174 12.646 1.00 82.81 81 VAL A N 1
ATOM 651 C CA . VAL A 1 81 ? -7.491 3.129 14.025 1.00 82.81 81 VAL A CA 1
ATOM 652 C C . VAL A 1 81 ? -8.646 3.519 14.935 1.00 82.81 81 VAL A C 1
ATOM 654 O O . VAL A 1 81 ? -9.029 4.687 14.986 1.00 82.81 81 VAL A O 1
ATOM 657 N N . ASP A 1 82 ? -9.185 2.535 15.654 1.00 80.00 82 ASP A N 1
ATOM 658 C CA . ASP A 1 82 ? -10.252 2.733 16.645 1.00 80.00 82 ASP A CA 1
ATOM 659 C C . ASP A 1 82 ? -9.712 2.886 18.085 1.00 80.00 82 ASP A C 1
ATOM 661 O O . ASP A 1 82 ? -10.487 3.020 19.033 1.00 80.00 82 ASP A O 1
ATOM 665 N N . ALA A 1 83 ? -8.386 2.881 18.254 1.00 83.62 83 ALA A N 1
ATOM 666 C CA . ALA A 1 83 ? -7.692 2.953 19.539 1.00 83.62 83 ALA A CA 1
ATOM 667 C C . ALA A 1 83 ? -7.102 4.348 19.816 1.00 83.62 83 ALA A C 1
ATOM 669 O O . ALA A 1 83 ? -6.732 5.086 18.897 1.00 83.62 83 ALA A O 1
ATOM 670 N N . GLY A 1 84 ? -7.008 4.717 21.098 1.00 90.75 84 GLY A N 1
ATOM 671 C CA . GLY A 1 84 ? -6.300 5.923 21.521 1.00 90.75 84 GLY A CA 1
ATOM 672 C C . GLY A 1 84 ? -4.784 5.770 21.383 1.00 90.75 84 GLY A C 1
ATOM 673 O O . GLY A 1 84 ? -4.265 4.663 21.286 1.00 90.75 84 GLY A O 1
ATOM 674 N N . ALA A 1 85 ? -4.053 6.88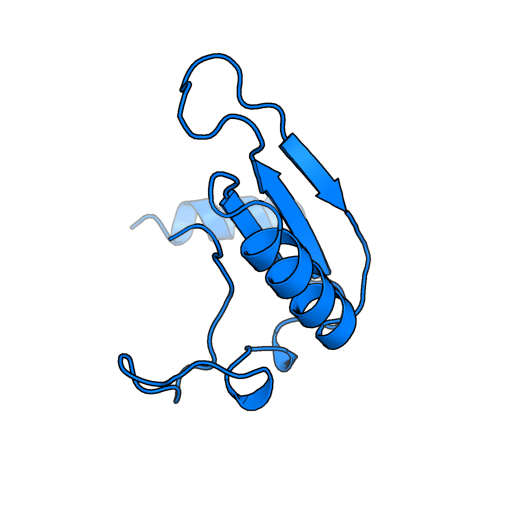8 21.403 1.00 91.31 85 ALA A N 1
ATOM 675 C CA . ALA A 1 85 ? -2.591 6.858 21.298 1.00 91.31 85 ALA A CA 1
ATOM 676 C C . ALA A 1 85 ? -1.932 6.021 22.412 1.00 91.31 85 ALA A C 1
ATOM 678 O O . ALA A 1 85 ? -1.000 5.279 22.124 1.00 91.31 85 ALA A O 1
ATOM 679 N N . ASP A 1 86 ? -2.434 6.108 23.648 1.00 93.75 86 ASP A N 1
ATOM 680 C CA . ASP A 1 86 ? -1.904 5.337 24.781 1.00 93.75 86 ASP A CA 1
ATOM 681 C C . ASP A 1 86 ? -2.142 3.827 24.602 1.00 93.75 86 ASP A C 1
ATOM 683 O O . ASP A 1 86 ? -1.224 3.040 24.810 1.00 93.75 86 ASP A O 1
ATOM 687 N N . ASP A 1 87 ? -3.335 3.430 24.141 1.00 89.88 87 ASP A N 1
ATOM 688 C CA . ASP A 1 87 ? -3.673 2.023 23.878 1.00 89.88 87 ASP A CA 1
ATOM 689 C C . ASP A 1 87 ? -2.788 1.429 22.767 1.00 89.88 87 ASP A C 1
ATOM 691 O O . ASP A 1 87 ? -2.347 0.286 22.859 1.00 89.88 87 ASP A O 1
ATOM 695 N N . LEU A 1 88 ? -2.502 2.213 21.718 1.00 88.50 88 LEU A N 1
ATOM 696 C CA . LEU A 1 88 ? -1.608 1.796 20.634 1.00 88.50 88 LEU A CA 1
ATOM 697 C C . LEU A 1 88 ? -0.167 1.629 21.106 1.00 88.50 88 LEU A C 1
ATOM 699 O O . LEU A 1 88 ? 0.490 0.673 20.709 1.00 88.50 88 LEU A O 1
ATOM 703 N N . ILE A 1 89 ? 0.332 2.559 21.925 1.00 91.19 89 ILE A N 1
ATOM 704 C CA . ILE A 1 89 ? 1.684 2.470 22.485 1.00 91.19 89 ILE A CA 1
ATOM 705 C C . ILE A 1 89 ? 1.797 1.220 23.359 1.00 91.19 89 ILE A C 1
ATOM 707 O O . ILE A 1 89 ? 2.725 0.443 23.162 1.00 91.19 89 ILE A O 1
ATOM 711 N N . GLU A 1 90 ? 0.832 0.986 24.256 1.00 90.94 90 GLU A N 1
ATOM 712 C CA . GLU A 1 90 ? 0.824 -0.204 25.116 1.00 90.94 90 GLU A CA 1
ATOM 713 C C . GLU A 1 90 ? 0.802 -1.496 24.289 1.00 90.94 90 GLU A C 1
ATOM 715 O O . GLU A 1 90 ? 1.542 -2.429 24.597 1.00 90.94 90 GLU A O 1
ATOM 720 N N . GLN A 1 91 ? 0.006 -1.547 23.216 1.00 84.62 91 GLN A N 1
ATOM 721 C CA . GLN A 1 91 ? -0.040 -2.703 22.322 1.00 84.62 91 GLN A CA 1
ATOM 722 C C . GLN A 1 91 ? 1.302 -2.944 21.619 1.00 84.62 91 GLN A C 1
ATOM 724 O O . GLN A 1 91 ? 1.790 -4.069 21.631 1.00 84.62 91 GLN A O 1
ATOM 729 N N . ILE A 1 92 ? 1.913 -1.904 21.041 1.00 84.56 92 ILE A N 1
ATOM 730 C CA . ILE A 1 92 ? 3.201 -2.018 20.339 1.00 84.56 92 ILE A CA 1
ATOM 731 C C . ILE A 1 92 ? 4.297 -2.488 21.297 1.00 84.56 92 ILE A C 1
ATOM 733 O O . ILE A 1 92 ? 5.051 -3.388 20.952 1.00 84.56 92 ILE A O 1
ATOM 737 N N . GLU A 1 93 ? 4.367 -1.919 22.501 1.00 90.19 93 GLU A N 1
ATOM 738 C CA . GLU A 1 93 ? 5.377 -2.295 23.496 1.00 90.19 93 GLU A CA 1
ATOM 739 C C . GLU A 1 93 ? 5.137 -3.699 24.090 1.00 90.19 93 GLU A C 1
ATOM 741 O O . GLU A 1 93 ? 6.086 -4.327 24.551 1.00 90.19 93 GLU A O 1
ATOM 746 N N . SER A 1 94 ? 3.895 -4.205 24.080 1.00 79.19 94 SER A N 1
ATOM 747 C CA . SER A 1 94 ? 3.543 -5.537 24.609 1.00 79.19 94 SER A CA 1
ATOM 748 C C . SER A 1 94 ? 3.760 -6.684 23.616 1.00 79.19 94 SER A C 1
ATOM 750 O O . SER A 1 94 ? 3.912 -7.826 24.044 1.00 79.19 94 SER A O 1
ATOM 752 N N . ASP A 1 95 ? 3.752 -6.405 22.310 1.00 66.25 95 ASP A N 1
ATOM 753 C CA . ASP A 1 95 ? 4.013 -7.390 21.246 1.00 66.25 95 ASP A CA 1
ATOM 754 C C . ASP A 1 95 ? 5.527 -7.639 21.022 1.00 66.25 95 ASP A C 1
ATOM 756 O O . ASP A 1 95 ? 5.897 -8.549 20.280 1.00 66.25 95 ASP A O 1
ATOM 760 N N . GLU A 1 96 ? 6.418 -6.871 21.671 1.00 59.34 96 GLU A N 1
ATOM 761 C CA . GLU A 1 96 ? 7.885 -7.028 21.587 1.00 59.34 96 GLU A CA 1
ATOM 762 C C . GLU A 1 96 ? 8.498 -8.049 22.592 1.00 59.34 96 GLU A C 1
ATOM 764 O O . GLU A 1 96 ? 9.727 -8.107 22.712 1.00 59.34 96 GLU A O 1
ATOM 769 N N . ASP A 1 97 ? 7.691 -8.873 23.286 1.00 43.97 97 ASP A N 1
ATOM 770 C CA . ASP A 1 97 ? 8.128 -9.949 24.220 1.00 43.97 97 ASP A CA 1
ATOM 771 C C . ASP A 1 97 ? 8.129 -11.376 23.613 1.00 43.97 97 ASP A C 1
ATOM 773 O O . ASP A 1 97 ? 7.101 -11.817 23.046 1.00 43.97 97 ASP A O 1
#

Sequence (97 aa):
MPLIYPVAEDTPDDADTTFEDFADDWSQTWVIEIDTDHEHEDEGDYVRLGPVGAQQAWDLAHEIEDKRPSWVVSILPIFAVDAGADDLIEQIESDED

pLDDT: mean 87.75, std 10.88, range [43.97, 97.62]

Secondary structure (DSSP, 8-state):
--EE--B-TT--TT----GGGB-GGG-S-EEEEEES-TT-TT---EEEEEEE-HHHHHHHHHHHHHH-TTSEEEEEE-----S-HHHHHHHHHHTT-